Protein AF-A0A842YE22-F1 (afdb_monomer)

Structure (mmCIF, N/CA/C/O backbone):
data_AF-A0A842YE22-F1
#
_entry.id   AF-A0A842YE22-F1
#
loop_
_atom_site.group_PDB
_atom_site.id
_atom_site.type_symbol
_atom_site.label_atom_id
_atom_site.label_alt_id
_atom_site.label_comp_id
_atom_site.label_asym_id
_atom_site.label_entity_id
_atom_site.label_seq_id
_atom_site.pdbx_PDB_ins_code
_atom_site.Cartn_x
_atom_site.Cartn_y
_atom_site.Cartn_z
_atom_site.occupancy
_atom_site.B_iso_or_equiv
_atom_site.auth_seq_id
_atom_site.auth_comp_id
_atom_site.auth_asym_id
_atom_site.auth_atom_id
_atom_site.pdbx_PDB_model_num
ATOM 1 N N . VAL A 1 1 ? 16.972 1.671 14.779 1.00 76.50 1 VAL A N 1
ATOM 2 C CA . VAL A 1 1 ? 16.060 1.323 13.672 1.00 76.50 1 VAL A CA 1
ATOM 3 C C . VAL A 1 1 ? 15.764 -0.156 13.773 1.00 76.50 1 VAL A C 1
ATOM 5 O O . VAL A 1 1 ? 16.716 -0.931 13.837 1.00 76.50 1 VAL A O 1
ATOM 8 N N . LEU A 1 2 ? 14.490 -0.522 13.894 1.00 88.50 2 LEU A N 1
ATOM 9 C CA . LEU A 1 2 ? 14.071 -1.916 14.018 1.00 88.50 2 LEU A CA 1
ATOM 10 C C . LEU A 1 2 ? 13.710 -2.514 12.643 1.00 88.50 2 LEU A C 1
ATOM 12 O O . LEU A 1 2 ? 13.357 -1.779 11.723 1.00 88.50 2 LEU A O 1
ATOM 16 N N . PRO A 1 3 ? 13.796 -3.848 12.505 1.00 88.19 3 PRO A N 1
ATOM 17 C CA . PRO A 1 3 ? 13.295 -4.621 11.368 1.00 88.19 3 PRO A CA 1
ATOM 18 C C . PRO A 1 3 ? 11.907 -4.260 10.826 1.00 88.19 3 PRO A C 1
ATOM 20 O O . PRO A 1 3 ? 11.711 -4.110 9.620 1.00 88.19 3 PRO A O 1
ATOM 23 N N . PHE A 1 4 ? 10.950 -4.166 11.743 1.00 91.50 4 PHE A N 1
ATOM 24 C CA . PHE A 1 4 ? 9.530 -4.001 11.494 1.00 91.50 4 PHE A CA 1
ATOM 25 C C . PHE A 1 4 ? 9.063 -2.934 12.468 1.00 91.50 4 PHE A C 1
ATOM 27 O O . PHE A 1 4 ? 9.210 -3.096 13.682 1.00 91.50 4 PHE A O 1
ATOM 34 N N . GLU A 1 5 ? 8.570 -1.824 11.940 1.00 94.50 5 GLU A N 1
ATOM 35 C CA . GLU A 1 5 ? 8.176 -0.668 12.738 1.00 94.50 5 GLU A CA 1
ATOM 36 C C . GLU A 1 5 ? 6.697 -0.375 12.494 1.00 94.50 5 GLU A C 1
ATOM 38 O O . GLU A 1 5 ? 6.226 -0.422 11.358 1.00 94.50 5 GLU A O 1
ATOM 43 N N . LEU A 1 6 ? 5.968 -0.103 13.577 1.00 95.56 6 LEU A N 1
ATOM 44 C CA . LEU A 1 6 ? 4.587 0.360 13.532 1.00 95.56 6 LEU A CA 1
ATOM 45 C C . LEU A 1 6 ? 4.562 1.845 13.879 1.00 95.56 6 LEU A C 1
ATOM 47 O O . LEU A 1 6 ? 5.131 2.257 14.891 1.00 95.56 6 LEU A O 1
ATOM 51 N N . TYR A 1 7 ? 3.879 2.630 13.058 1.00 96.62 7 TYR A N 1
ATOM 52 C CA . TYR A 1 7 ? 3.641 4.050 13.290 1.00 96.62 7 TYR A CA 1
ATOM 53 C C . TYR A 1 7 ? 2.144 4.308 13.367 1.00 96.62 7 TYR A C 1
ATOM 55 O O . TYR A 1 7 ? 1.381 3.770 12.569 1.00 96.62 7 TYR A O 1
ATOM 63 N N . SER A 1 8 ? 1.720 5.152 14.301 1.00 96.50 8 SER A N 1
ATOM 64 C CA . SER A 1 8 ? 0.330 5.582 14.429 1.00 96.50 8 SER A CA 1
ATOM 65 C C . SER A 1 8 ? 0.165 7.015 13.943 1.00 96.50 8 SER A C 1
ATOM 67 O O . SER A 1 8 ? 0.904 7.910 14.355 1.00 96.50 8 SER A O 1
ATOM 69 N N . TYR A 1 9 ? -0.853 7.245 13.124 1.00 95.56 9 TYR A N 1
ATOM 70 C CA . TYR A 1 9 ? -1.327 8.570 12.755 1.00 95.56 9 TYR A CA 1
ATOM 71 C C . TYR A 1 9 ? -2.743 8.760 13.298 1.00 95.56 9 TYR A C 1
ATOM 73 O O . TYR A 1 9 ? -3.748 8.453 12.655 1.00 95.56 9 TYR A O 1
ATOM 81 N N . GLU A 1 10 ? -2.803 9.254 14.533 1.00 94.75 10 GLU A N 1
ATOM 82 C CA . GLU A 1 10 ? -4.041 9.418 15.299 1.00 94.75 10 GLU A CA 1
ATOM 83 C C . GLU A 1 10 ? -5.104 10.304 14.626 1.00 94.75 10 GLU A C 1
ATOM 85 O O . GLU A 1 10 ? -6.273 9.913 14.674 1.00 94.75 10 GLU A O 1
ATOM 90 N N . PRO A 1 11 ? -4.772 11.431 13.950 1.00 94.12 11 PRO A N 1
ATOM 91 C CA . PRO A 1 11 ? -5.781 12.313 13.352 1.00 94.12 11 PRO A CA 1
ATOM 92 C C . PRO A 1 11 ? -6.733 11.620 12.370 1.00 94.12 11 PRO A C 1
ATOM 94 O O . PRO A 1 11 ? -7.893 12.014 12.264 1.00 94.12 11 PRO A O 1
ATOM 97 N N . LYS A 1 12 ? -6.260 10.579 11.674 1.00 93.81 12 LYS A N 1
ATOM 98 C CA . LYS A 1 12 ? -7.061 9.755 10.752 1.00 93.81 12 LYS A CA 1
ATOM 99 C C . LYS A 1 12 ? -7.224 8.308 11.228 1.00 93.81 12 LYS A C 1
ATOM 101 O O . LYS A 1 12 ? -7.748 7.492 10.483 1.00 93.81 12 LYS A O 1
ATOM 106 N N . LYS A 1 13 ? -6.791 7.988 12.456 1.00 95.94 13 LYS A N 1
ATOM 107 C CA . LYS A 1 13 ? -6.809 6.633 13.041 1.00 95.94 13 LYS A CA 1
ATOM 108 C C . LYS A 1 13 ? -6.131 5.577 12.156 1.00 95.94 13 LYS A C 1
ATOM 110 O O . LYS A 1 13 ? -6.605 4.452 12.045 1.00 95.94 13 LYS A O 1
ATOM 115 N N . MET A 1 14 ? -5.010 5.944 11.542 1.00 97.19 14 MET A N 1
ATOM 116 C CA . MET A 1 14 ? -4.249 5.056 10.663 1.00 97.19 14 MET A CA 1
ATOM 117 C C . MET A 1 14 ? -3.064 4.439 11.398 1.00 97.19 14 MET A C 1
ATOM 119 O O . MET A 1 14 ? -2.427 5.093 12.228 1.00 97.19 14 MET A O 1
ATOM 123 N N . ILE A 1 15 ? -2.740 3.193 11.060 1.00 97.81 15 ILE A N 1
ATOM 124 C CA . ILE A 1 15 ? -1.516 2.527 11.504 1.00 97.81 15 ILE A CA 1
ATOM 125 C C . ILE A 1 15 ? -0.734 2.080 10.273 1.00 97.81 15 ILE A C 1
ATOM 127 O O . ILE A 1 15 ? -1.286 1.470 9.363 1.00 97.81 15 ILE A O 1
ATOM 131 N N . PHE A 1 16 ? 0.560 2.381 10.262 1.00 96.50 16 PHE A N 1
ATOM 132 C CA . PHE A 1 16 ? 1.480 2.027 9.193 1.00 96.50 16 PHE A CA 1
ATOM 133 C C . PHE A 1 16 ? 2.444 0.962 9.688 1.00 96.50 16 PHE A C 1
ATOM 135 O O . PHE A 1 16 ? 3.163 1.183 10.663 1.00 96.50 16 PHE A O 1
ATOM 142 N N . LEU A 1 17 ? 2.490 -0.166 8.987 1.00 96.00 17 LEU A N 1
ATOM 143 C CA . LEU A 1 17 ? 3.547 -1.155 9.138 1.00 96.00 17 LEU A CA 1
ATOM 144 C C . LEU A 1 17 ? 4.630 -0.880 8.097 1.00 96.00 17 LEU A C 1
ATOM 146 O O . LEU A 1 17 ? 4.372 -0.935 6.897 1.00 96.00 17 LEU A O 1
ATOM 150 N N . VAL A 1 18 ? 5.850 -0.627 8.561 1.00 94.50 18 VAL A N 1
ATOM 151 C CA . VAL A 1 18 ? 7.019 -0.390 7.712 1.00 94.50 18 VAL A CA 1
ATOM 152 C C . VAL A 1 18 ? 8.000 -1.553 7.887 1.00 94.50 18 VAL A C 1
ATOM 154 O O . VAL A 1 18 ? 8.819 -1.542 8.814 1.00 94.50 18 VAL A O 1
ATOM 157 N N . PRO A 1 19 ? 7.927 -2.588 7.030 1.00 90.94 19 PRO A N 1
ATOM 158 C CA . PRO A 1 19 ? 8.925 -3.645 7.004 1.00 90.94 19 PRO A CA 1
ATOM 159 C C . PRO A 1 19 ? 10.177 -3.154 6.265 1.00 90.94 19 PRO A C 1
ATOM 161 O O . PRO A 1 19 ? 10.125 -2.836 5.079 1.00 90.94 19 PRO A O 1
ATOM 164 N N . ARG A 1 20 ? 11.330 -3.108 6.943 1.00 88.81 20 ARG A N 1
ATOM 165 C CA . ARG A 1 20 ? 12.613 -2.715 6.316 1.00 88.81 20 ARG A CA 1
ATOM 166 C C . ARG A 1 20 ? 13.303 -3.854 5.580 1.00 88.81 20 ARG A C 1
ATOM 168 O O . ARG A 1 20 ? 14.220 -3.621 4.798 1.00 88.81 20 ARG A O 1
ATOM 175 N N . PHE A 1 21 ? 12.866 -5.079 5.831 1.00 86.12 21 PHE A N 1
ATOM 176 C CA . PHE A 1 21 ? 13.244 -6.256 5.071 1.00 86.12 21 PHE A CA 1
ATOM 177 C C . PHE A 1 21 ? 12.065 -7.212 4.977 1.00 86.12 21 PHE A C 1
ATOM 179 O O . PHE A 1 21 ? 11.149 -7.190 5.799 1.00 86.12 21 PHE A O 1
ATOM 186 N N . GLN A 1 22 ? 12.105 -8.080 3.974 1.00 84.69 22 GLN A N 1
ATOM 187 C CA . GLN A 1 22 ? 11.154 -9.175 3.879 1.00 84.69 22 GLN A CA 1
ATOM 188 C C . GLN A 1 22 ? 11.502 -10.235 4.930 1.00 84.69 22 GLN A C 1
ATOM 190 O O . GLN A 1 22 ? 12.669 -10.637 4.997 1.00 84.69 22 GLN A O 1
ATOM 195 N N . PRO A 1 23 ? 10.533 -10.710 5.735 1.00 87.00 23 PRO A N 1
ATOM 196 C CA . PRO A 1 23 ? 10.768 -11.833 6.630 1.00 87.00 23 PRO A CA 1
ATOM 197 C C . PRO A 1 23 ? 11.361 -13.017 5.860 1.00 87.00 23 PRO A C 1
ATOM 199 O O . PRO A 1 23 ? 11.002 -13.263 4.702 1.00 87.00 23 PRO A O 1
ATOM 202 N N . HIS A 1 24 ? 12.266 -13.752 6.508 1.00 89.56 24 HIS A N 1
ATOM 203 C CA . HIS A 1 24 ? 12.815 -14.983 5.945 1.00 89.56 24 HIS A CA 1
ATOM 204 C C . HIS A 1 24 ? 11.675 -15.950 5.597 1.00 89.56 24 HIS A C 1
ATOM 206 O O . HIS A 1 24 ? 10.692 -16.010 6.332 1.00 89.56 24 HIS A O 1
ATOM 212 N N . GLN A 1 25 ? 11.794 -16.718 4.508 1.00 88.69 25 GLN A N 1
ATOM 213 C CA . GLN A 1 25 ? 10.692 -17.550 3.993 1.00 88.69 25 GLN A CA 1
ATOM 214 C C . GLN A 1 25 ? 10.088 -18.492 5.048 1.00 88.69 25 GLN A C 1
ATOM 216 O O . GLN A 1 25 ? 8.876 -18.671 5.069 1.00 88.69 25 GLN A O 1
ATOM 221 N N . SER A 1 26 ? 10.906 -19.032 5.960 1.00 92.44 26 SER A N 1
ATOM 222 C CA . SER A 1 26 ? 10.432 -19.879 7.069 1.00 92.44 26 SER A CA 1
ATOM 223 C C . SER A 1 26 ? 9.509 -19.156 8.055 1.00 92.44 26 SER A C 1
ATOM 225 O O . SER A 1 26 ? 8.647 -19.786 8.654 1.00 92.44 26 SER A O 1
ATOM 227 N N . GLU A 1 27 ? 9.675 -17.842 8.206 1.00 91.62 27 GLU A N 1
ATOM 228 C CA . GLU A 1 27 ? 8.942 -17.004 9.160 1.00 91.62 27 GLU A CA 1
ATOM 229 C C . GLU A 1 27 ? 7.794 -16.232 8.501 1.00 91.62 27 GLU A C 1
ATOM 231 O O . GLU A 1 27 ? 6.970 -15.650 9.202 1.00 91.62 27 GLU A O 1
ATOM 236 N N . GLN A 1 28 ? 7.725 -16.196 7.164 1.00 92.19 28 GLN A N 1
ATOM 237 C CA . GLN A 1 28 ? 6.739 -15.388 6.437 1.00 92.19 28 GLN A CA 1
ATOM 238 C C . GLN A 1 28 ? 5.309 -15.737 6.834 1.00 92.19 28 GLN A C 1
ATOM 240 O O . GLN A 1 28 ? 4.522 -14.833 7.099 1.00 92.19 28 GLN A O 1
ATOM 245 N N . TRP A 1 29 ? 4.994 -17.031 6.925 1.00 93.31 29 TRP A N 1
ATOM 246 C CA . TRP A 1 29 ? 3.657 -17.466 7.315 1.00 93.31 29 TRP A CA 1
ATOM 247 C C . TRP A 1 29 ? 3.310 -17.036 8.741 1.00 93.31 29 TRP A C 1
ATOM 249 O O . TRP A 1 29 ? 2.282 -16.404 8.950 1.00 93.31 29 TRP A O 1
ATOM 259 N N . GLY A 1 30 ? 4.189 -17.305 9.714 1.00 95.00 30 GLY A N 1
ATOM 260 C CA . GLY A 1 30 ? 3.952 -16.924 11.110 1.00 95.00 30 GLY A CA 1
ATOM 261 C C . GLY A 1 30 ? 3.845 -15.409 11.304 1.00 95.00 30 GLY A C 1
ATOM 262 O O . GLY A 1 30 ? 3.032 -14.936 12.094 1.00 95.00 30 GLY A O 1
ATOM 263 N N . PHE A 1 31 ? 4.625 -14.633 10.547 1.00 94.25 31 PHE A N 1
ATOM 264 C CA . PHE A 1 31 ? 4.541 -13.176 10.547 1.00 94.25 31 PHE A CA 1
ATOM 265 C C . PHE A 1 31 ? 3.192 -12.680 10.005 1.00 94.25 31 PHE A C 1
ATOM 267 O O . PHE A 1 31 ? 2.543 -11.849 10.641 1.00 94.25 31 PHE A O 1
ATOM 274 N N . ILE A 1 32 ? 2.755 -13.212 8.861 1.00 96.06 32 ILE A N 1
ATOM 275 C CA . ILE A 1 32 ? 1.490 -12.843 8.213 1.00 96.06 32 ILE A CA 1
ATOM 276 C C . ILE A 1 32 ? 0.290 -13.260 9.064 1.00 96.06 32 ILE A C 1
ATOM 278 O O . ILE A 1 32 ? -0.565 -12.423 9.337 1.00 96.06 32 ILE A O 1
ATOM 282 N N . ASP A 1 33 ? 0.259 -14.503 9.548 1.00 97.25 33 ASP A N 1
ATOM 283 C CA . ASP A 1 33 ? -0.794 -15.012 10.435 1.00 97.25 33 ASP A CA 1
ATOM 284 C C . ASP A 1 33 ? -0.936 -14.136 11.686 1.00 97.25 33 ASP A C 1
ATOM 286 O O . ASP A 1 33 ? -2.048 -13.770 12.084 1.00 97.25 33 ASP A O 1
ATOM 290 N N . LYS A 1 34 ? 0.191 -13.721 12.282 1.00 97.00 34 LYS A N 1
ATOM 291 C CA . LYS A 1 34 ? 0.157 -12.873 13.473 1.00 97.00 34 LYS A CA 1
ATOM 292 C C . LYS A 1 34 ? -0.397 -11.480 13.182 1.00 97.00 34 LYS A C 1
ATOM 294 O O . LYS A 1 34 ? -1.170 -10.968 13.992 1.00 97.00 34 LYS A O 1
ATOM 299 N N . LEU A 1 35 ? -0.030 -10.880 12.050 1.00 97.06 35 LEU A N 1
ATOM 300 C CA . LEU A 1 35 ? -0.560 -9.582 11.630 1.00 97.06 35 LEU A CA 1
ATOM 301 C C . LEU A 1 35 ? -2.045 -9.662 11.268 1.00 97.06 35 LEU A C 1
ATOM 303 O O . LEU A 1 35 ? -2.818 -8.831 11.734 1.00 97.06 35 LEU A O 1
ATOM 307 N N . ALA A 1 36 ? -2.455 -10.672 10.501 1.00 98.12 36 ALA A N 1
ATOM 308 C CA . ALA A 1 36 ? -3.850 -10.884 10.125 1.00 98.12 36 ALA A CA 1
ATOM 309 C C . ALA A 1 36 ? -4.736 -11.142 11.353 1.00 98.12 36 ALA A C 1
ATOM 311 O O . ALA A 1 36 ? -5.834 -10.598 11.459 1.00 98.12 36 ALA A O 1
ATOM 312 N N . SER A 1 37 ? -4.236 -11.914 12.324 1.00 98.25 37 SER A N 1
ATOM 313 C CA . SER A 1 37 ? -4.911 -12.116 13.611 1.00 98.25 37 SER A CA 1
ATOM 314 C C . SER A 1 37 ? -5.049 -10.812 14.383 1.00 98.25 37 SER A C 1
ATOM 316 O O . SER A 1 37 ? -6.135 -10.498 14.853 1.00 98.25 37 SER A O 1
ATOM 318 N N . TRP A 1 38 ? -3.982 -10.016 14.463 1.00 98.19 38 TRP A N 1
ATOM 319 C CA . TRP A 1 38 ? -4.018 -8.729 15.151 1.00 98.19 38 TRP A CA 1
ATOM 320 C C . TRP A 1 38 ? -4.998 -7.739 14.498 1.00 98.19 38 TRP A C 1
ATOM 322 O O . TRP A 1 38 ? -5.737 -7.062 15.213 1.00 98.19 38 TRP A O 1
ATOM 332 N N . ILE A 1 39 ? -5.052 -7.698 13.163 1.00 98.19 39 ILE A N 1
ATOM 333 C CA . ILE A 1 39 ? -6.017 -6.904 12.384 1.00 98.19 39 ILE A CA 1
ATOM 334 C C . ILE A 1 39 ? -7.455 -7.305 12.739 1.00 98.19 39 ILE A C 1
ATOM 336 O O . ILE A 1 39 ? -8.260 -6.445 13.099 1.00 98.19 39 ILE A O 1
ATOM 340 N N . ALA A 1 40 ? -7.755 -8.607 12.718 1.00 97.38 40 ALA A N 1
ATOM 341 C CA . ALA A 1 40 ? -9.087 -9.120 13.029 1.00 97.38 40 ALA A CA 1
ATOM 342 C C . ALA A 1 40 ? -9.481 -8.887 14.502 1.00 97.38 40 ALA A C 1
ATOM 344 O O . ALA A 1 40 ? -10.583 -8.423 14.786 1.00 97.38 40 ALA A O 1
ATOM 345 N N . GLU A 1 41 ? -8.573 -9.154 15.447 1.00 98.06 41 GLU A N 1
ATOM 346 C CA . GLU A 1 41 ? -8.796 -8.972 16.892 1.00 98.06 41 GLU A CA 1
ATOM 347 C C . GLU A 1 41 ? -9.088 -7.513 17.266 1.00 98.06 41 GLU A C 1
ATOM 349 O O . GLU A 1 41 ? -9.855 -7.252 18.192 1.00 98.06 41 GLU A O 1
ATOM 354 N N . ASN A 1 42 ? -8.484 -6.561 16.550 1.00 97.19 42 ASN A N 1
ATOM 355 C CA . ASN A 1 42 ? -8.652 -5.128 16.801 1.00 97.19 42 ASN A CA 1
ATOM 356 C C . ASN A 1 42 ? -9.705 -4.476 15.895 1.00 97.19 42 ASN A C 1
ATOM 358 O O . ASN A 1 42 ? -9.877 -3.260 15.966 1.00 97.19 42 ASN A O 1
ATOM 362 N N . ALA A 1 43 ? -10.416 -5.267 15.083 1.00 96.06 43 ALA A N 1
ATOM 363 C CA . ALA A 1 43 ? -11.492 -4.814 14.204 1.00 96.06 43 ALA A CA 1
ATOM 364 C C . ALA A 1 43 ? -11.087 -3.618 13.324 1.00 96.06 43 ALA A C 1
ATOM 366 O O . ALA A 1 43 ? -11.787 -2.604 13.261 1.00 96.06 43 ALA A O 1
ATOM 367 N N . PHE A 1 44 ? -9.932 -3.731 12.665 1.00 97.75 44 PHE A N 1
ATOM 368 C CA . PHE A 1 44 ? -9.521 -2.753 11.664 1.00 97.75 44 PHE A CA 1
ATOM 369 C C . PHE A 1 44 ? -10.582 -2.656 10.570 1.00 97.75 44 PHE A C 1
ATOM 371 O O . PHE A 1 44 ? -11.033 -3.666 10.038 1.00 97.75 44 PHE A O 1
ATOM 378 N N . GLU A 1 45 ? -10.965 -1.426 10.233 1.00 97.25 45 GLU A N 1
ATOM 379 C CA . GLU A 1 45 ? -11.994 -1.184 9.225 1.00 97.25 45 GLU A CA 1
ATOM 380 C C . GLU A 1 45 ? -11.548 -1.655 7.835 1.00 97.25 45 GLU A C 1
ATOM 382 O O . GLU A 1 45 ? -12.362 -2.169 7.065 1.00 97.25 45 GLU A O 1
ATOM 387 N N . GLU A 1 46 ? -10.273 -1.452 7.506 1.00 97.50 46 GLU A N 1
ATOM 388 C CA . GLU A 1 46 ? -9.677 -1.970 6.288 1.00 97.50 46 GLU A CA 1
ATOM 389 C C . GLU A 1 46 ? -8.148 -2.011 6.327 1.00 97.50 46 GLU A C 1
ATOM 391 O O . GLU A 1 46 ? -7.508 -1.358 7.153 1.00 97.50 46 GLU A O 1
ATOM 396 N N . THR A 1 47 ? -7.556 -2.783 5.413 1.00 98.44 47 THR A N 1
ATOM 397 C CA . THR A 1 47 ? -6.102 -2.915 5.252 1.00 98.44 47 THR A CA 1
ATOM 398 C C . THR A 1 47 ? -5.670 -2.598 3.823 1.00 98.44 47 THR A C 1
ATOM 400 O O . THR A 1 47 ? -6.156 -3.193 2.864 1.00 98.44 4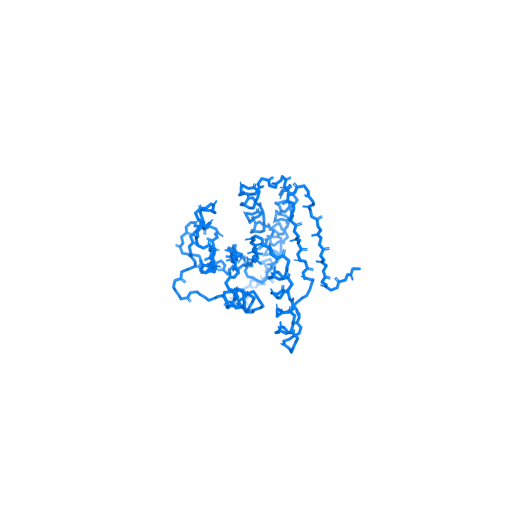7 THR A O 1
ATOM 403 N N . LEU A 1 48 ? -4.700 -1.697 3.676 1.00 98.25 48 LEU A N 1
ATOM 404 C CA . LEU A 1 48 ? -4.077 -1.390 2.391 1.00 98.25 48 LEU A CA 1
ATOM 405 C C . LEU A 1 48 ? -2.716 -2.070 2.317 1.00 98.25 48 LEU A C 1
ATOM 407 O O . LEU A 1 48 ? -1.854 -1.851 3.170 1.00 98.25 48 LEU A O 1
ATOM 411 N N . LEU A 1 49 ? -2.508 -2.861 1.272 1.00 97.62 49 LEU A N 1
ATOM 412 C CA . LEU A 1 49 ? -1.235 -3.499 0.981 1.00 97.62 49 LEU A CA 1
ATOM 413 C C . LEU A 1 49 ? -0.624 -2.852 -0.259 1.00 97.62 49 LEU A C 1
ATOM 415 O O . LEU A 1 49 ? -1.148 -2.955 -1.364 1.00 97.62 49 LEU A O 1
ATOM 419 N N . LEU A 1 50 ? 0.485 -2.149 -0.052 1.00 95.88 50 LEU A N 1
ATOM 420 C CA . LEU A 1 50 ? 1.129 -1.331 -1.073 1.00 95.88 50 LEU A CA 1
ATOM 421 C C . LEU A 1 50 ? 2.232 -2.136 -1.764 1.00 95.88 50 LEU A C 1
ATOM 423 O O . LEU A 1 50 ? 3.146 -2.640 -1.107 1.00 95.88 50 LEU A O 1
ATOM 427 N N . GLY A 1 51 ? 2.144 -2.269 -3.084 1.00 92.94 51 GLY A N 1
ATOM 428 C CA . GLY A 1 51 ? 3.098 -3.017 -3.896 1.00 92.94 51 GLY A CA 1
ATOM 429 C C . GLY A 1 51 ? 3.377 -2.348 -5.237 1.00 92.94 51 GLY A C 1
ATOM 430 O O . GLY A 1 51 ? 2.911 -1.247 -5.514 1.00 92.94 51 GLY A O 1
ATOM 431 N N . GLY A 1 52 ? 4.149 -3.030 -6.080 1.00 91.62 52 GLY A N 1
ATOM 432 C CA . GLY A 1 52 ? 4.466 -2.563 -7.425 1.00 91.62 52 GLY A CA 1
ATOM 433 C C . GLY A 1 52 ? 4.284 -3.657 -8.470 1.00 91.62 52 GLY A C 1
ATOM 434 O O . GLY A 1 52 ? 4.414 -4.845 -8.166 1.00 91.62 52 GLY A O 1
ATOM 435 N N . LEU A 1 53 ? 4.011 -3.237 -9.701 1.00 91.62 53 LEU A N 1
ATOM 436 C CA . LEU A 1 53 ? 4.025 -4.058 -10.908 1.00 91.62 53 LEU A CA 1
ATOM 437 C C . LEU A 1 53 ? 5.217 -3.673 -11.776 1.00 91.62 53 LEU A C 1
ATOM 439 O O . LEU A 1 53 ? 5.663 -2.528 -11.779 1.00 91.62 53 LEU A O 1
ATOM 443 N N . ASP A 1 54 ? 5.735 -4.632 -12.535 1.00 90.25 54 ASP A N 1
ATOM 444 C CA . ASP A 1 54 ? 6.754 -4.333 -13.536 1.00 90.25 54 ASP A CA 1
ATOM 445 C C . ASP A 1 54 ? 6.109 -3.519 -14.666 1.00 90.25 54 ASP A C 1
ATOM 447 O O . ASP A 1 54 ? 5.142 -3.964 -15.282 1.00 90.25 54 ASP A O 1
ATOM 451 N N . ALA A 1 55 ? 6.640 -2.323 -14.933 1.00 90.12 55 ALA A N 1
ATOM 452 C CA . ALA A 1 55 ? 6.133 -1.426 -15.971 1.00 90.12 55 ALA A CA 1
ATOM 453 C C . ALA A 1 55 ? 6.126 -2.046 -17.382 1.00 90.12 55 ALA A C 1
ATOM 455 O O . ALA A 1 55 ? 5.415 -1.552 -18.251 1.00 90.12 55 ALA A O 1
ATOM 456 N N . SER A 1 56 ? 6.879 -3.127 -17.623 1.00 89.50 56 SER A N 1
ATOM 457 C CA . SER A 1 56 ? 6.815 -3.875 -18.888 1.00 89.50 56 SER A CA 1
ATOM 458 C C . SER A 1 56 ? 5.483 -4.594 -19.126 1.00 89.50 56 SER A C 1
ATOM 460 O O . SER A 1 56 ? 5.205 -4.953 -20.266 1.00 89.50 56 SER A O 1
ATOM 462 N N . PHE A 1 57 ? 4.663 -4.775 -18.087 1.00 88.44 57 PHE A N 1
ATOM 463 C CA . PHE A 1 57 ? 3.314 -5.335 -18.192 1.00 88.44 57 PHE A CA 1
ATOM 464 C C . PHE A 1 57 ? 2.224 -4.273 -18.390 1.00 88.44 57 PHE A C 1
ATOM 466 O O . PHE A 1 57 ? 1.056 -4.627 -18.449 1.00 88.44 57 PHE A O 1
ATOM 473 N N . LYS A 1 58 ? 2.567 -2.980 -18.462 1.00 89.88 58 LYS A N 1
ATOM 474 C CA . LYS A 1 58 ? 1.574 -1.917 -18.658 1.00 89.88 58 LYS A CA 1
ATOM 475 C C . LYS A 1 58 ? 1.085 -1.918 -20.113 1.00 89.88 58 LYS A C 1
ATOM 477 O O . LYS A 1 58 ? 1.872 -1.644 -21.020 1.00 89.88 58 LYS A O 1
ATOM 482 N N . GLU A 1 59 ? -0.201 -2.203 -20.320 1.00 87.94 59 GLU A N 1
ATOM 483 C CA . GLU A 1 59 ? -0.833 -2.256 -21.652 1.00 87.94 59 GLU A CA 1
ATOM 484 C C . GLU A 1 59 ? -1.711 -1.034 -21.985 1.00 87.94 59 GLU A C 1
ATOM 486 O O . GLU A 1 59 ? -1.992 -0.782 -23.157 1.00 87.94 59 GLU A O 1
ATOM 491 N N . ASP A 1 60 ? -2.117 -0.255 -20.981 1.00 90.19 60 ASP A N 1
ATOM 492 C CA . ASP A 1 60 ? -2.973 0.929 -21.119 1.00 90.19 60 ASP A CA 1
ATOM 493 C C . ASP A 1 60 ? -2.343 2.177 -20.472 1.00 90.19 60 ASP A C 1
ATOM 495 O O . ASP A 1 60 ? -1.169 2.179 -20.105 1.00 90.19 60 ASP A O 1
ATOM 499 N N . ASP A 1 61 ? -3.107 3.266 -20.358 1.00 90.88 61 ASP A N 1
ATOM 500 C CA . ASP A 1 61 ? -2.631 4.522 -19.768 1.00 90.88 61 ASP A CA 1
ATOM 501 C C . ASP A 1 61 ? -2.698 4.539 -18.229 1.00 90.88 61 ASP A C 1
ATOM 503 O O . ASP A 1 61 ? -2.174 5.460 -17.600 1.00 90.88 61 ASP A O 1
ATOM 507 N N . GLU A 1 62 ? -3.249 3.505 -17.594 1.00 93.50 62 GLU A N 1
ATOM 508 C CA . GLU A 1 62 ? -3.499 3.464 -16.153 1.00 93.50 62 GLU A CA 1
ATOM 509 C C . GLU A 1 62 ? -2.213 3.178 -15.362 1.00 93.50 62 GLU A C 1
ATOM 511 O O . GLU A 1 62 ? -1.449 2.256 -15.653 1.00 93.50 62 GLU A O 1
ATOM 516 N N . ASP A 1 63 ? -1.952 3.966 -14.321 1.00 93.50 63 ASP A N 1
ATOM 517 C CA . ASP A 1 63 ? -0.698 3.887 -13.555 1.00 93.50 63 ASP A CA 1
ATOM 518 C C . ASP A 1 63 ? -0.719 2.848 -12.424 1.00 93.50 63 ASP A C 1
ATOM 520 O O . ASP A 1 63 ? 0.324 2.538 -11.836 1.00 93.50 63 ASP A O 1
ATOM 524 N N . MET A 1 64 ? -1.894 2.297 -12.115 1.00 95.31 64 MET A N 1
ATOM 525 C CA . MET A 1 64 ? -2.102 1.409 -10.977 1.00 95.31 64 MET A CA 1
ATOM 526 C C . MET A 1 64 ? -3.116 0.305 -11.289 1.00 95.31 64 MET A C 1
ATOM 528 O O . MET A 1 64 ? -4.008 0.457 -12.125 1.00 95.31 64 MET A O 1
ATOM 532 N N . ARG A 1 65 ? -2.988 -0.814 -10.579 1.00 96.50 65 ARG A N 1
ATOM 533 C CA . ARG A 1 65 ? -3.972 -1.896 -10.517 1.00 96.50 65 ARG A CA 1
ATOM 534 C C . ARG A 1 65 ? -4.340 -2.192 -9.070 1.00 96.50 65 ARG A C 1
ATOM 536 O O . ARG A 1 65 ? -3.553 -1.946 -8.153 1.00 96.50 65 ARG A O 1
ATOM 543 N N . SER A 1 66 ? -5.527 -2.750 -8.881 1.00 97.25 66 SER A N 1
ATOM 544 C CA . SER A 1 66 ? -6.046 -3.151 -7.580 1.00 97.25 66 SER A CA 1
ATOM 545 C C . SER A 1 66 ? -6.317 -4.652 -7.495 1.00 97.25 66 SER A C 1
ATOM 547 O O . SER A 1 66 ? -6.708 -5.294 -8.470 1.00 97.25 66 SER A O 1
ATOM 549 N N . VAL A 1 67 ? -6.112 -5.214 -6.305 1.00 97.50 67 VAL A N 1
ATOM 550 C CA . VAL A 1 67 ? -6.461 -6.598 -5.958 1.00 97.50 67 VAL A CA 1
ATOM 551 C C . VAL A 1 67 ? -7.230 -6.583 -4.637 1.00 97.50 67 VAL A C 1
ATOM 553 O O . VAL A 1 67 ? -6.612 -6.618 -3.570 1.00 97.50 67 VAL A O 1
ATOM 556 N N . PRO A 1 68 ? -8.563 -6.440 -4.677 1.00 97.88 68 PRO A N 1
ATOM 557 C CA . PRO A 1 68 ? -9.385 -6.427 -3.479 1.00 97.88 68 PRO A CA 1
ATOM 558 C C . PRO A 1 68 ? -9.658 -7.846 -2.973 1.00 97.88 68 PRO A C 1
ATOM 560 O O . PRO A 1 68 ? -9.775 -8.797 -3.742 1.00 97.88 68 PRO A O 1
ATOM 563 N N . THR A 1 69 ? -9.821 -7.949 -1.663 1.00 98.44 69 THR A N 1
ATOM 564 C CA . THR A 1 69 ? -10.563 -9.045 -1.026 1.00 98.44 69 THR A CA 1
ATOM 565 C C . THR A 1 69 ? -12.063 -8.892 -1.290 1.00 98.44 69 THR A C 1
ATOM 567 O O . THR A 1 69 ? -12.551 -7.784 -1.545 1.00 98.44 69 THR A O 1
ATOM 570 N N . SER A 1 70 ? -12.821 -9.980 -1.163 1.00 98.31 70 SER A N 1
ATOM 571 C CA . SER A 1 70 ? -14.279 -9.985 -1.317 1.00 98.31 70 SER A CA 1
ATOM 572 C C . SER A 1 70 ? -14.954 -8.978 -0.378 1.00 98.31 70 SER A C 1
ATOM 574 O O . SER A 1 70 ? -15.823 -8.216 -0.805 1.00 98.31 70 SER A O 1
ATOM 576 N N . ALA A 1 71 ? -14.495 -8.900 0.876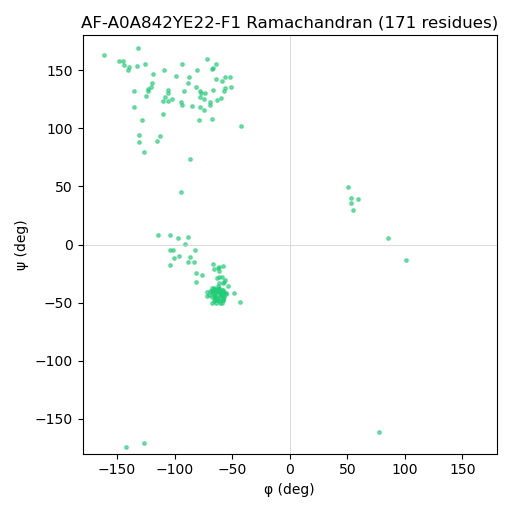 1.00 98.19 71 ALA A N 1
ATOM 577 C CA . ALA A 1 71 ? -15.011 -7.972 1.885 1.00 98.19 71 ALA A CA 1
ATOM 578 C C . ALA A 1 71 ? -14.748 -6.489 1.550 1.00 98.19 71 ALA A C 1
ATOM 580 O O . ALA A 1 71 ? -15.453 -5.607 2.042 1.00 98.19 71 ALA A O 1
ATOM 581 N N . TYR A 1 72 ? -13.764 -6.191 0.696 1.00 98.44 72 TYR A N 1
ATOM 582 C CA . TYR A 1 72 ? -13.430 -4.821 0.294 1.00 98.44 72 TYR A CA 1
ATOM 583 C C . TYR A 1 72 ? -14.224 -4.326 -0.924 1.00 98.44 72 TYR A C 1
ATOM 585 O O . TYR A 1 72 ? -14.278 -3.122 -1.172 1.00 98.44 72 TYR A O 1
ATOM 593 N N . MET A 1 73 ? -14.882 -5.217 -1.677 1.00 97.19 73 MET A N 1
ATOM 594 C CA . MET A 1 73 ? -15.617 -4.870 -2.906 1.00 97.19 73 MET A CA 1
ATOM 595 C C . MET A 1 73 ? -16.576 -3.670 -2.772 1.00 97.19 73 MET A C 1
ATOM 597 O O . MET A 1 73 ? -16.557 -2.821 -3.664 1.00 97.19 73 MET A O 1
ATOM 601 N N . PRO A 1 74 ? -17.355 -3.507 -1.679 1.00 97.38 74 PRO A N 1
ATOM 602 C CA . PRO A 1 74 ? -18.248 -2.352 -1.519 1.00 97.38 74 PRO A CA 1
ATOM 603 C C . PRO A 1 74 ? -17.532 -0.996 -1.472 1.00 97.38 74 PRO A C 1
ATOM 605 O O . PRO A 1 74 ? -18.159 0.037 -1.684 1.00 97.38 74 PRO A O 1
ATOM 608 N N . LYS A 1 75 ? -16.230 -0.994 -1.168 1.00 96.56 75 LYS A N 1
ATOM 609 C CA . LYS A 1 75 ? -15.391 0.201 -1.054 1.00 96.56 75 LYS A CA 1
ATOM 610 C C . LYS A 1 75 ? -14.510 0.432 -2.278 1.00 96.56 75 LYS A C 1
ATOM 612 O O . LYS A 1 75 ? -13.803 1.432 -2.324 1.00 96.56 75 LYS A O 1
ATOM 617 N N . LEU A 1 76 ? -14.498 -0.479 -3.252 1.00 96.81 76 LEU A N 1
ATOM 618 C CA . LEU A 1 76 ? -13.534 -0.450 -4.354 1.00 96.81 76 LEU A CA 1
ATOM 619 C C . LEU A 1 76 ? -13.666 0.811 -5.220 1.00 96.81 76 LEU A C 1
ATOM 621 O O . LEU A 1 76 ? -12.656 1.397 -5.606 1.00 96.81 76 LEU A O 1
ATOM 625 N N . GLU A 1 77 ? -14.898 1.257 -5.475 1.00 96.12 77 GLU A N 1
ATOM 626 C CA . GLU A 1 77 ? -15.183 2.393 -6.362 1.00 96.12 77 GLU A CA 1
ATOM 627 C C . GLU A 1 77 ? -14.508 3.696 -5.915 1.00 96.12 77 GLU A C 1
ATOM 629 O O . GLU A 1 77 ? -14.148 4.507 -6.766 1.00 96.12 77 GLU A O 1
ATOM 634 N N . GLN A 1 78 ? -14.258 3.878 -4.609 1.00 96.38 78 GLN A N 1
ATOM 635 C CA . GLN A 1 78 ? -13.621 5.093 -4.083 1.00 96.38 78 GLN A CA 1
ATOM 636 C C . GLN A 1 78 ? -12.208 5.319 -4.644 1.00 96.38 78 GLN A C 1
ATOM 638 O O . GLN A 1 78 ? -11.719 6.443 -4.644 1.00 96.38 78 GLN A O 1
ATOM 643 N N . TRP A 1 79 ? -11.546 4.258 -5.115 1.00 97.06 79 TRP A N 1
ATOM 644 C CA . TRP A 1 79 ? -10.190 4.337 -5.647 1.00 97.06 79 TRP A CA 1
ATOM 645 C C . TRP A 1 79 ? -10.158 4.829 -7.092 1.00 97.06 79 TRP A C 1
ATOM 647 O O . TRP A 1 79 ? -9.188 5.471 -7.498 1.00 97.06 79 TRP A O 1
ATOM 657 N N . GLY A 1 80 ? -11.186 4.507 -7.885 1.00 95.94 80 GLY A N 1
ATOM 658 C CA . GLY A 1 80 ? -11.136 4.688 -9.337 1.00 95.94 80 GLY A CA 1
ATOM 659 C C . GLY A 1 80 ? -9.932 3.986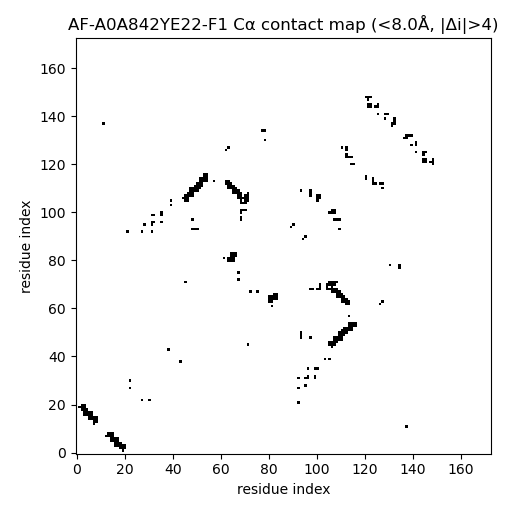 -9.982 1.00 95.94 80 GLY A C 1
ATOM 660 O O . GLY A 1 80 ? -9.405 4.481 -10.968 1.00 95.94 80 GLY A O 1
ATOM 661 N N . VAL A 1 81 ? -9.456 2.883 -9.389 1.00 96.56 81 VAL A N 1
ATOM 662 C CA . VAL A 1 81 ? -8.302 2.105 -9.865 1.00 96.56 81 VAL A CA 1
ATOM 663 C C . VAL A 1 81 ? -8.812 0.785 -10.449 1.00 96.56 81 VAL A C 1
ATOM 665 O O . VAL A 1 81 ? -9.530 0.066 -9.748 1.00 96.56 81 VAL A O 1
ATOM 668 N N . PRO A 1 82 ? -8.448 0.425 -11.692 1.00 95.88 82 PRO A N 1
ATOM 669 C CA . PRO A 1 82 ? -8.899 -0.818 -12.313 1.00 95.88 82 PRO A CA 1
ATOM 670 C C . PRO A 1 82 ? -8.378 -2.059 -11.579 1.00 95.88 82 PRO A C 1
ATOM 672 O O . PRO A 1 82 ? -7.347 -2.027 -10.900 1.00 95.88 82 PRO A O 1
ATOM 675 N N . LEU A 1 83 ? -9.096 -3.174 -11.716 1.00 96.25 83 LEU A N 1
ATOM 676 C CA . LEU A 1 83 ? -8.654 -4.475 -11.213 1.00 96.25 83 LEU A CA 1
ATOM 677 C C . LEU A 1 83 ? -7.422 -4.964 -11.978 1.00 96.25 83 LEU A C 1
ATOM 679 O O . LE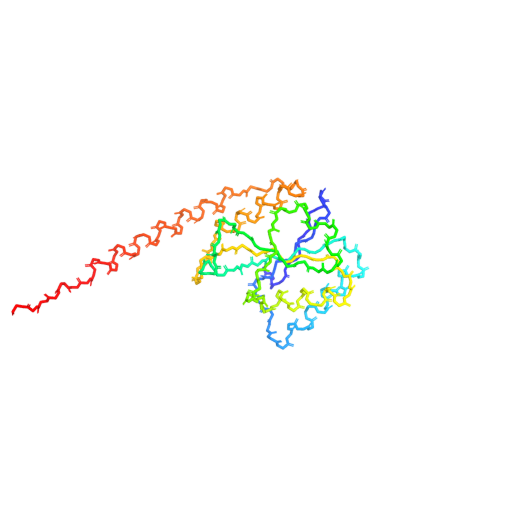U A 1 83 ? -7.244 -4.636 -13.149 1.00 96.25 83 LEU A O 1
ATOM 683 N N . LEU A 1 84 ? -6.589 -5.768 -11.317 1.00 94.62 84 LEU A N 1
ATOM 684 C CA . LEU A 1 84 ? -5.481 -6.471 -11.959 1.00 94.62 84 LEU A CA 1
ATOM 685 C C . LEU A 1 84 ? -5.982 -7.343 -13.123 1.00 94.62 84 LEU A C 1
ATOM 687 O O . LEU A 1 84 ? -6.972 -8.060 -12.991 1.00 94.62 84 LEU A O 1
ATOM 691 N N . GLU A 1 85 ? -5.280 -7.272 -14.252 1.00 84.62 85 GLU A N 1
ATOM 692 C CA . GLU A 1 85 ? -5.621 -7.988 -15.482 1.00 84.62 85 GLU A CA 1
ATOM 693 C C . GLU A 1 85 ? -5.473 -9.506 -15.346 1.00 84.62 85 GLU A C 1
ATOM 695 O O . GLU A 1 85 ? -4.611 -10.017 -14.622 1.00 84.62 85 GLU A O 1
ATOM 700 N N . GLU A 1 86 ? -6.283 -10.241 -16.111 1.00 78.06 86 GLU A N 1
ATOM 701 C CA . GLU A 1 86 ? -6.140 -11.689 -16.231 1.00 78.06 86 GLU A CA 1
ATOM 702 C C . GLU A 1 86 ? -4.755 -12.049 -16.793 1.00 78.06 86 GLU A C 1
ATOM 704 O O . GLU A 1 86 ? -4.351 -11.587 -17.855 1.00 78.06 86 GLU A O 1
ATOM 709 N N . GLY A 1 87 ? -4.025 -12.911 -16.080 1.00 76.94 87 GLY A N 1
ATOM 710 C CA . GLY A 1 87 ? -2.685 -13.365 -16.470 1.00 76.94 87 GLY A CA 1
ATOM 711 C C . GLY A 1 87 ? -1.537 -12.669 -15.735 1.00 76.94 87 GLY A C 1
ATOM 712 O O . GLY A 1 87 ? -0.421 -13.197 -15.738 1.00 76.94 87 GLY A O 1
ATOM 713 N N . LEU A 1 88 ? -1.800 -11.560 -15.038 1.00 81.88 88 LEU A N 1
ATOM 714 C CA . LEU A 1 88 ? -0.864 -10.989 -14.073 1.00 81.88 88 LEU A CA 1
ATOM 715 C C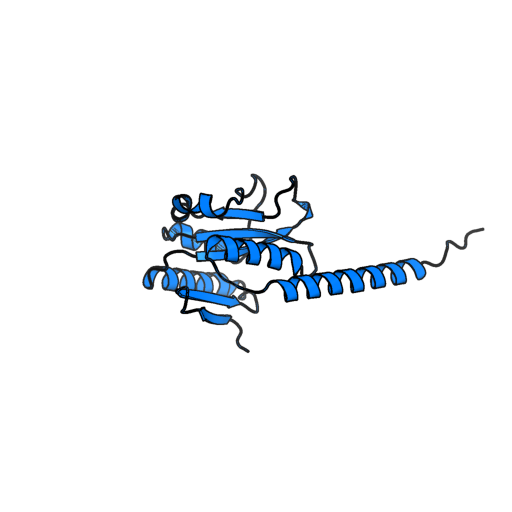 . LEU A 1 88 ? -1.089 -11.604 -12.690 1.00 81.88 88 LEU A C 1
ATOM 717 O O . LEU A 1 88 ? -2.216 -11.810 -12.245 1.00 81.88 88 LEU A O 1
ATOM 721 N N . PHE A 1 89 ? 0.007 -11.896 -11.991 1.00 81.56 89 PHE A N 1
ATOM 722 C CA . PHE A 1 89 ? -0.036 -12.513 -10.669 1.00 81.56 89 PHE A CA 1
ATOM 723 C C . PHE A 1 89 ? 0.700 -11.656 -9.649 1.00 81.56 89 PHE A C 1
ATOM 725 O O . PHE A 1 89 ? 1.838 -11.233 -9.865 1.00 81.56 89 PHE A O 1
ATOM 732 N N . VAL A 1 90 ? 0.067 -11.465 -8.495 1.00 86.31 90 VAL A N 1
ATOM 733 C CA . VAL A 1 90 ? 0.733 -10.943 -7.303 1.00 86.31 90 VAL A CA 1
ATOM 734 C C . VAL A 1 90 ? 1.464 -12.093 -6.623 1.00 86.31 90 VAL A C 1
ATOM 736 O O . VAL A 1 90 ? 0.914 -13.181 -6.465 1.00 86.31 90 VAL A O 1
ATOM 739 N N . ALA A 1 91 ? 2.701 -11.860 -6.193 1.00 88.06 91 ALA A N 1
ATOM 740 C CA . ALA A 1 91 ? 3.518 -12.868 -5.528 1.00 88.06 91 ALA A CA 1
ATOM 741 C C . ALA A 1 91 ? 4.167 -12.333 -4.244 1.00 88.06 91 ALA A C 1
ATOM 743 O O . ALA A 1 91 ? 4.181 -11.133 -3.966 1.00 88.06 91 ALA A O 1
ATOM 744 N N . GLY A 1 92 ? 4.745 -13.252 -3.470 1.00 89.12 92 GLY A N 1
ATOM 745 C CA . GLY A 1 92 ? 5.494 -12.936 -2.258 1.00 89.12 92 GLY A CA 1
ATOM 746 C C . GLY A 1 92 ? 4.607 -12.607 -1.050 1.00 89.12 92 GLY A C 1
ATOM 747 O O . GLY A 1 92 ? 3.425 -12.955 -1.034 1.00 89.12 92 GLY A O 1
ATOM 748 N N . PRO A 1 93 ? 5.171 -11.941 -0.025 1.00 92.06 93 PRO A N 1
ATOM 749 C CA . PRO A 1 93 ? 4.470 -11.675 1.231 1.00 92.06 93 PRO A CA 1
ATOM 750 C C . PRO A 1 93 ? 3.156 -10.906 1.066 1.00 92.06 93 PRO A C 1
ATOM 752 O O . PRO A 1 93 ? 2.222 -11.154 1.817 1.00 92.06 93 PRO A O 1
ATOM 755 N N . LEU A 1 94 ? 3.059 -10.013 0.074 1.00 93.81 94 LEU A N 1
ATOM 756 C CA . LEU A 1 94 ? 1.837 -9.249 -0.190 1.00 93.81 94 LEU A CA 1
ATOM 757 C C . LEU A 1 94 ? 0.684 -10.164 -0.622 1.00 93.81 94 LEU A C 1
ATOM 759 O O . LEU A 1 94 ? -0.413 -10.053 -0.086 1.00 93.81 94 LEU A O 1
ATOM 763 N N . ALA A 1 95 ? 0.945 -11.097 -1.544 1.00 94.31 95 ALA A N 1
ATOM 764 C CA . ALA A 1 95 ? -0.056 -12.055 -2.011 1.00 94.31 95 ALA A CA 1
ATOM 765 C C . ALA A 1 95 ? -0.503 -13.004 -0.895 1.00 94.31 95 ALA A C 1
ATOM 767 O O . ALA A 1 95 ? -1.694 -13.248 -0.729 1.00 94.31 95 ALA A O 1
ATOM 768 N N . LEU A 1 96 ? 0.454 -13.502 -0.104 1.00 95.19 96 LEU A N 1
ATOM 769 C CA . LEU A 1 96 ? 0.161 -14.346 1.055 1.00 95.19 96 LEU A CA 1
ATOM 770 C C . LEU A 1 96 ? -0.695 -13.602 2.086 1.00 95.19 96 LEU A C 1
ATOM 772 O O . LEU A 1 96 ? -1.621 -14.182 2.642 1.00 95.19 96 LEU A O 1
ATOM 776 N N . PHE A 1 97 ? -0.418 -12.318 2.316 1.00 97.06 97 PHE A N 1
ATOM 777 C CA . PHE A 1 97 ? -1.173 -11.523 3.275 1.00 97.06 97 PHE A CA 1
ATOM 778 C C . PHE A 1 97 ? -2.582 -11.188 2.769 1.00 97.06 97 PHE A C 1
ATOM 780 O O . PHE A 1 97 ? -3.535 -11.318 3.529 1.00 97.06 97 PHE A O 1
ATOM 787 N N . LEU A 1 98 ? -2.742 -10.854 1.483 1.00 97.56 98 LEU A N 1
ATOM 788 C CA . LEU A 1 98 ? -4.069 -10.713 0.870 1.00 97.56 98 LEU A CA 1
ATOM 789 C C . LEU A 1 98 ? -4.891 -11.999 0.994 1.00 97.56 98 LEU A C 1
ATOM 791 O O . LEU A 1 98 ? -6.049 -11.935 1.393 1.00 97.56 98 LEU A O 1
ATOM 795 N N . ALA A 1 99 ? -4.293 -13.156 0.696 1.00 96.94 99 ALA A N 1
ATOM 796 C CA . ALA A 1 99 ? -4.974 -14.444 0.800 1.00 96.94 99 ALA A CA 1
ATOM 797 C C . ALA A 1 99 ? -5.403 -14.756 2.243 1.00 96.94 99 ALA A C 1
ATOM 799 O O . ALA A 1 99 ? -6.518 -15.218 2.468 1.00 96.94 99 ALA A O 1
ATOM 800 N N . GLU A 1 100 ? -4.550 -14.462 3.225 1.00 98.00 100 GLU A N 1
ATOM 801 C CA . GLU A 1 100 ? -4.877 -14.678 4.635 1.00 98.00 100 GLU A CA 1
ATOM 802 C C . GLU A 1 100 ? -6.000 -13.747 5.125 1.00 98.00 100 GLU A C 1
ATOM 804 O O . GLU A 1 100 ? -6.858 -14.163 5.902 1.00 98.00 100 GLU A O 1
ATOM 809 N N . LEU A 1 101 ? -6.030 -12.496 4.655 1.00 98.44 101 LEU A N 1
ATOM 810 C CA . LEU A 1 101 ? -7.105 -11.549 4.964 1.00 98.44 101 LEU A CA 1
ATOM 811 C C . LEU A 1 101 ? -8.426 -11.949 4.289 1.00 98.44 101 LEU A C 1
ATOM 813 O O . LEU A 1 101 ? -9.467 -11.901 4.943 1.00 98.44 101 LEU A O 1
ATOM 817 N N . GLU A 1 102 ? -8.377 -12.432 3.043 1.00 98.19 102 GLU A N 1
ATOM 818 C CA . GLU A 1 102 ? -9.532 -13.007 2.335 1.00 98.19 102 GLU A CA 1
ATOM 819 C C . GLU A 1 102 ? -10.130 -14.186 3.114 1.00 98.19 102 GLU A C 1
ATOM 821 O O . GLU A 1 102 ? -11.330 -14.225 3.372 1.00 98.19 102 GLU A O 1
ATOM 826 N N . MET A 1 103 ? -9.288 -15.122 3.568 1.00 97.94 103 MET A N 1
ATOM 827 C CA . MET A 1 103 ? -9.725 -16.286 4.351 1.00 97.94 103 MET A CA 1
ATOM 828 C C . MET A 1 103 ? -10.384 -15.912 5.688 1.00 97.94 103 MET A C 1
ATOM 830 O O . MET A 1 103 ? -11.105 -16.728 6.266 1.00 97.94 103 MET A O 1
ATOM 834 N N . ARG A 1 104 ? -10.142 -14.694 6.183 1.00 97.88 104 ARG A N 1
ATOM 835 C CA . ARG A 1 104 ? -10.683 -14.153 7.439 1.00 97.88 104 ARG A CA 1
ATOM 836 C C . ARG A 1 104 ? -11.818 -13.151 7.231 1.00 97.88 104 ARG A C 1
ATOM 838 O O . ARG A 1 104 ? -12.212 -12.501 8.202 1.00 97.88 104 ARG A O 1
ATOM 845 N N . ASP A 1 105 ? -12.309 -13.005 5.999 1.00 97.88 105 ASP A N 1
ATOM 846 C CA . ASP A 1 105 ? -13.350 -12.037 5.629 1.00 97.88 105 ASP A CA 1
ATOM 847 C C . ASP A 1 105 ? -12.989 -10.598 6.061 1.00 97.88 105 ASP A C 1
ATOM 849 O O . ASP A 1 105 ? -13.828 -9.822 6.516 1.00 97.88 105 ASP A O 1
ATOM 853 N N . GLN A 1 106 ? -11.696 -10.252 5.996 1.00 98.50 106 GLN A N 1
ATOM 854 C CA . GLN A 1 106 ? -11.200 -8.918 6.336 1.00 98.50 106 GLN A CA 1
ATOM 855 C C . GLN A 1 106 ? -11.156 -8.042 5.089 1.00 98.50 106 GLN A C 1
ATOM 857 O O . GLN A 1 106 ? -10.599 -8.432 4.064 1.00 98.50 106 GLN A O 1
ATOM 862 N N . ALA A 1 107 ? -11.683 -6.822 5.196 1.00 98.50 107 ALA A N 1
ATOM 863 C CA . ALA A 1 107 ? -11.643 -5.854 4.111 1.00 98.50 107 ALA A CA 1
ATOM 864 C C . ALA A 1 107 ? -10.195 -5.400 3.859 1.00 98.50 107 ALA A C 1
ATOM 866 O O . ALA A 1 107 ? -9.608 -4.643 4.630 1.00 98.50 107 ALA A O 1
ATOM 867 N N . ALA A 1 108 ? -9.613 -5.846 2.754 1.00 98.62 108 ALA A N 1
ATOM 868 C CA . ALA A 1 108 ? -8.285 -5.449 2.312 1.00 98.62 108 ALA A CA 1
ATOM 869 C C . ALA A 1 108 ? -8.182 -5.235 0.798 1.00 98.62 108 ALA A C 1
ATOM 871 O O . ALA A 1 108 ? -8.901 -5.864 0.018 1.00 98.62 108 ALA A O 1
ATOM 872 N N . ILE A 1 109 ? -7.245 -4.378 0.392 1.00 98.44 109 ILE A N 1
ATOM 873 C CA . ILE A 1 109 ? -6.914 -4.101 -1.009 1.00 98.44 109 ILE A CA 1
ATOM 874 C C . ILE A 1 109 ? -5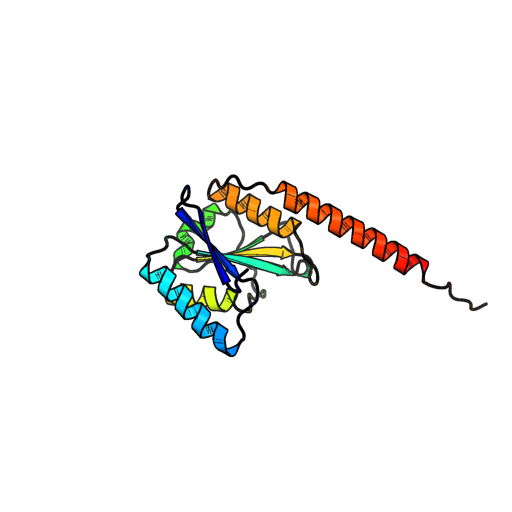.401 -4.074 -1.218 1.00 98.44 109 ILE A C 1
ATOM 876 O O . ILE A 1 109 ? -4.661 -3.424 -0.480 1.00 98.44 109 ILE A O 1
ATOM 880 N N . GLY A 1 110 ? -4.938 -4.772 -2.250 1.00 98.00 110 GLY A N 1
ATOM 881 C CA . GLY A 1 110 ? -3.609 -4.592 -2.817 1.00 98.00 110 GLY A CA 1
ATOM 882 C C . GLY A 1 110 ? -3.634 -3.457 -3.830 1.00 98.00 110 GLY A C 1
ATOM 883 O O . GLY A 1 110 ? -4.352 -3.564 -4.819 1.00 98.00 110 GLY A O 1
ATOM 884 N N . LEU A 1 111 ? -2.866 -2.394 -3.611 1.00 97.44 111 LEU A N 1
ATOM 885 C CA . LEU A 1 111 ? -2.673 -1.316 -4.584 1.00 97.44 111 LEU A CA 1
ATOM 886 C C . LEU A 1 111 ? -1.285 -1.458 -5.184 1.00 97.44 111 LEU A C 1
ATOM 888 O O . LEU A 1 111 ? -0.296 -1.509 -4.452 1.00 97.44 111 LEU A O 1
ATOM 892 N N . LEU A 1 112 ? -1.220 -1.561 -6.507 1.00 95.88 112 LEU A N 1
ATOM 893 C CA . LEU A 1 112 ? -0.002 -1.921 -7.215 1.00 95.88 112 LEU A CA 1
ATOM 894 C C . LEU A 1 112 ? 0.272 -0.903 -8.316 1.00 95.88 112 LEU A C 1
ATOM 896 O O . LEU A 1 112 ? -0.423 -0.888 -9.330 1.00 95.88 112 LEU A O 1
ATOM 900 N N . THR A 1 113 ? 1.271 -0.047 -8.128 1.00 95.50 113 THR A N 1
ATOM 901 C CA . THR A 1 113 ? 1.681 0.912 -9.161 1.00 95.50 113 THR A CA 1
ATOM 902 C C . THR A 1 113 ? 2.709 0.305 -10.098 1.00 95.50 113 THR A C 1
ATOM 904 O O . THR A 1 113 ? 3.583 -0.455 -9.677 1.00 95.50 113 THR A O 1
ATOM 907 N N . TYR A 1 114 ? 2.645 0.656 -11.379 1.00 93.19 114 TYR A N 1
ATOM 908 C CA . TYR A 1 114 ? 3.705 0.279 -12.307 1.00 93.19 114 TYR A CA 1
ATOM 909 C C . TYR A 1 114 ? 5.007 1.001 -11.941 1.00 93.19 114 TYR A C 1
ATOM 911 O O . TYR A 1 114 ? 5.023 2.205 -11.672 1.00 93.19 114 TYR A O 1
ATOM 919 N N . ALA A 1 115 ? 6.103 0.250 -11.894 1.00 90.69 115 ALA A N 1
ATOM 920 C CA . ALA A 1 115 ? 7.417 0.736 -11.504 1.00 90.69 115 ALA A CA 1
ATOM 921 C C . ALA A 1 115 ? 8.507 0.115 -12.380 1.00 90.69 115 ALA A C 1
ATOM 923 O O . ALA A 1 115 ? 8.409 -1.022 -12.857 1.00 90.69 115 ALA A O 1
ATOM 924 N N . THR A 1 116 ? 9.590 0.863 -12.578 1.00 86.88 116 THR A N 1
ATOM 925 C CA . THR A 1 116 ? 10.742 0.358 -13.329 1.00 86.88 116 THR A CA 1
ATOM 926 C C . THR A 1 116 ? 11.454 -0.740 -12.537 1.00 86.88 116 THR A C 1
ATOM 928 O O . THR A 1 116 ? 11.984 -0.495 -11.453 1.00 86.88 116 THR A O 1
ATOM 931 N N . ARG A 1 117 ? 11.550 -1.950 -13.094 1.00 83.44 117 ARG A N 1
ATOM 932 C CA . ARG A 1 117 ? 12.231 -3.061 -12.421 1.00 83.44 117 ARG A CA 1
ATOM 933 C C . ARG A 1 117 ? 13.725 -2.793 -12.213 1.00 83.44 117 ARG A C 1
ATOM 935 O O . ARG A 1 117 ? 14.418 -2.276 -13.085 1.00 83.44 117 ARG A O 1
ATOM 942 N N . GLY A 1 118 ? 14.237 -3.234 -11.063 1.00 80.62 118 GLY A N 1
ATOM 943 C CA . GLY A 1 118 ? 15.672 -3.245 -10.760 1.00 80.62 118 GLY A CA 1
ATOM 944 C C . GLY A 1 118 ? 16.227 -1.935 -10.196 1.00 80.62 118 GLY A C 1
ATOM 945 O O . GLY A 1 118 ? 17.435 -1.842 -9.986 1.00 80.62 118 GLY A O 1
ATOM 946 N N . ARG A 1 119 ? 15.371 -0.946 -9.918 1.00 83.12 119 ARG A N 1
ATOM 947 C CA . ARG A 1 119 ? 15.744 0.303 -9.245 1.00 83.12 119 ARG A CA 1
ATOM 948 C C . ARG A 1 119 ? 14.586 0.842 -8.394 1.00 83.12 119 ARG A C 1
ATOM 950 O O . ARG A 1 119 ? 13.440 0.497 -8.672 1.00 83.12 119 ARG A O 1
ATOM 957 N N . PRO A 1 120 ? 14.859 1.682 -7.382 1.00 86.19 120 PRO A N 1
ATOM 958 C CA . PRO A 1 120 ? 13.818 2.460 -6.720 1.00 86.19 120 PRO A CA 1
ATOM 959 C C . PRO A 1 120 ? 13.085 3.368 -7.716 1.00 86.19 120 PRO A C 1
ATOM 961 O O . PRO A 1 120 ? 13.722 3.966 -8.584 1.00 86.19 120 PRO A O 1
ATOM 964 N N . ASP A 1 121 ? 11.768 3.495 -7.556 1.00 92.25 121 ASP A N 1
ATOM 965 C CA . ASP A 1 121 ? 10.909 4.344 -8.390 1.00 92.25 121 ASP A CA 1
ATOM 966 C C . ASP A 1 121 ? 10.076 5.294 -7.501 1.00 92.25 121 ASP A C 1
ATOM 968 O O . ASP A 1 121 ? 8.916 5.006 -7.188 1.00 92.25 121 ASP A O 1
ATOM 972 N N . PRO A 1 122 ? 10.667 6.410 -7.019 1.00 94.38 122 PRO A N 1
ATOM 973 C CA . PRO A 1 122 ? 9.972 7.352 -6.139 1.00 94.38 122 PRO A CA 1
ATOM 974 C C . PRO A 1 122 ? 8.742 7.992 -6.786 1.00 94.38 122 PRO A C 1
ATOM 976 O O . PRO A 1 122 ? 7.791 8.328 -6.086 1.00 94.38 122 PRO A O 1
ATOM 979 N N . ARG A 1 123 ? 8.720 8.123 -8.119 1.00 94.12 123 ARG A N 1
ATOM 980 C CA . ARG A 1 123 ? 7.561 8.644 -8.851 1.00 94.12 123 ARG A CA 1
ATOM 981 C C . ARG A 1 123 ? 6.359 7.714 -8.726 1.00 94.12 123 ARG A C 1
ATOM 983 O O . ARG A 1 123 ? 5.269 8.188 -8.436 1.00 94.12 123 ARG A O 1
ATOM 990 N N . SER A 1 124 ? 6.569 6.408 -8.875 1.00 94.38 124 SER A N 1
ATOM 991 C CA . SER A 1 124 ? 5.527 5.399 -8.652 1.00 94.38 124 SER A CA 1
ATOM 992 C C . SER A 1 124 ? 4.958 5.471 -7.223 1.00 94.38 124 SER A C 1
ATOM 994 O O . SER A 1 124 ? 3.743 5.461 -7.022 1.00 94.38 124 SER A O 1
ATOM 996 N N . ALA A 1 125 ? 5.830 5.652 -6.223 1.00 95.44 125 ALA A N 1
ATOM 997 C CA . ALA A 1 125 ? 5.410 5.858 -4.835 1.00 95.44 125 ALA A CA 1
ATOM 998 C C . ALA A 1 125 ? 4.640 7.178 -4.632 1.00 95.44 125 ALA A C 1
ATOM 1000 O O . ALA A 1 125 ? 3.677 7.206 -3.867 1.00 95.44 125 ALA A O 1
ATOM 1001 N N . ALA A 1 126 ? 5.027 8.254 -5.329 1.00 96.38 126 ALA A N 1
ATOM 1002 C CA . ALA A 1 126 ? 4.313 9.529 -5.299 1.00 96.38 126 ALA A CA 1
ATOM 1003 C C . ALA A 1 126 ? 2.886 9.374 -5.842 1.00 96.38 126 ALA A C 1
ATOM 1005 O O . ALA A 1 126 ? 1.949 9.763 -5.154 1.00 96.38 126 ALA A O 1
ATOM 1006 N N . THR A 1 127 ? 2.707 8.714 -6.991 1.00 95.94 127 THR A N 1
ATOM 1007 C CA . THR A 1 127 ? 1.380 8.424 -7.568 1.00 95.94 127 THR A CA 1
ATOM 1008 C C . THR A 1 127 ? 0.490 7.643 -6.596 1.00 95.94 127 THR A C 1
ATOM 1010 O O . THR A 1 127 ? -0.693 7.945 -6.439 1.00 95.94 127 THR A O 1
ATOM 1013 N N . MET A 1 128 ? 1.055 6.661 -5.889 1.00 96.62 128 MET A N 1
ATOM 1014 C CA . MET A 1 128 ? 0.322 5.925 -4.857 1.00 96.62 128 MET A CA 1
ATOM 1015 C C . MET A 1 128 ? -0.077 6.813 -3.674 1.00 96.62 128 MET A C 1
ATOM 1017 O O . MET A 1 128 ? -1.216 6.743 -3.210 1.00 96.62 128 MET A O 1
ATOM 1021 N N . LEU A 1 129 ? 0.837 7.658 -3.194 1.00 96.56 129 LEU A N 1
ATOM 1022 C CA . LEU A 1 129 ? 0.571 8.563 -2.081 1.00 96.56 129 LEU A CA 1
ATOM 1023 C C . LEU A 1 129 ? -0.463 9.635 -2.449 1.00 96.56 129 LEU A C 1
ATOM 1025 O O . LEU A 1 129 ? -1.339 9.916 -1.640 1.00 96.56 129 LEU A O 1
ATOM 1029 N N . GLU A 1 130 ? -0.426 10.175 -3.669 1.00 96.69 130 GLU A N 1
ATOM 1030 C CA . GLU A 1 130 ? -1.452 11.092 -4.186 1.00 96.69 130 GLU A CA 1
ATOM 1031 C C . GLU A 1 130 ? -2.839 10.446 -4.161 1.00 96.69 130 GLU A C 1
ATOM 1033 O O . GLU A 1 130 ? -3.799 11.061 -3.699 1.00 96.69 130 GLU A O 1
ATOM 1038 N N . LYS A 1 131 ? -2.941 9.176 -4.567 1.00 97.00 131 LYS A N 1
ATOM 1039 C CA . LYS A 1 131 ? -4.209 8.443 -4.527 1.00 97.00 131 LYS A CA 1
ATOM 1040 C C . LYS A 1 131 ? -4.693 8.191 -3.092 1.00 97.00 131 LYS A C 1
ATOM 1042 O O . LYS A 1 131 ? -5.878 8.339 -2.806 1.00 97.00 131 LYS A O 1
ATOM 1047 N N . ILE A 1 132 ? -3.794 7.856 -2.165 1.00 96.62 132 ILE A N 1
ATOM 1048 C CA . ILE A 1 132 ? -4.134 7.716 -0.736 1.00 96.62 132 ILE A CA 1
ATOM 1049 C C . ILE A 1 132 ? -4.584 9.063 -0.150 1.00 96.62 132 ILE A C 1
ATOM 1051 O O . ILE A 1 132 ? -5.554 9.109 0.611 1.00 96.62 132 ILE A O 1
ATOM 1055 N N . ASN A 1 133 ? -3.910 10.155 -0.518 1.00 96.00 133 ASN A N 1
ATOM 1056 C CA . ASN A 1 133 ? -4.282 11.510 -0.124 1.00 96.00 133 ASN A CA 1
ATOM 1057 C C . ASN A 1 133 ? -5.689 11.864 -0.626 1.00 96.00 133 ASN A C 1
ATOM 1059 O O . ASN A 1 133 ? -6.482 12.396 0.144 1.00 96.00 133 ASN A O 1
ATOM 1063 N N . GLU A 1 134 ? -6.016 11.529 -1.876 1.00 96.06 134 GLU A N 1
ATOM 1064 C CA . GLU A 1 134 ? -7.342 11.739 -2.471 1.00 96.06 134 GLU A CA 1
ATOM 1065 C C . GLU A 1 134 ? -8.439 10.974 -1.715 1.00 96.06 134 GLU A C 1
ATOM 1067 O O . GLU A 1 134 ? -9.438 11.570 -1.316 1.00 96.06 134 GLU A O 1
ATOM 1072 N N . VAL A 1 135 ? -8.234 9.675 -1.466 1.00 96.75 135 VAL A N 1
ATOM 1073 C CA . VAL A 1 135 ? -9.251 8.799 -0.855 1.00 96.75 135 VAL A CA 1
ATOM 1074 C C . VAL A 1 135 ? -9.456 9.098 0.632 1.00 96.75 135 VAL A C 1
ATOM 1076 O O . VAL A 1 135 ? -10.589 9.185 1.101 1.00 96.75 135 VAL A O 1
ATOM 1079 N N . TYR A 1 136 ? -8.374 9.286 1.392 1.00 95.88 136 TYR A N 1
ATOM 1080 C CA . TYR A 1 136 ? -8.447 9.424 2.854 1.00 95.88 136 TYR A CA 1
ATOM 1081 C C . TYR A 1 136 ? -8.289 10.864 3.355 1.00 95.88 136 TYR A C 1
ATOM 1083 O O . TYR A 1 136 ? -8.401 11.132 4.562 1.00 95.88 136 TYR A O 1
ATOM 1091 N N . GLY A 1 137 ? -8.011 11.817 2.463 1.00 95.00 137 GLY A N 1
ATOM 1092 C CA . GLY A 1 137 ? -7.690 13.193 2.837 1.00 95.00 137 GLY A CA 1
ATOM 1093 C C . GLY A 1 137 ? -6.463 13.254 3.746 1.00 95.00 137 GLY A C 1
ATOM 1094 O O . GLY A 1 137 ? -6.487 13.962 4.755 1.00 95.00 137 GLY A O 1
ATOM 1095 N N . VAL A 1 138 ? -5.459 12.418 3.470 1.00 89.19 138 VAL A N 1
ATOM 1096 C CA . VAL A 1 138 ? -4.132 12.529 4.084 1.00 89.19 138 VAL A CA 1
ATOM 1097 C C . VAL A 1 138 ? -3.428 13.671 3.349 1.00 89.19 138 VAL A C 1
ATOM 1099 O O . VAL A 1 138 ? -3.420 13.708 2.130 1.00 89.19 138 VAL A O 1
ATOM 1102 N N . GLU A 1 139 ? -2.902 14.669 4.052 1.00 89.12 139 GLU A N 1
ATOM 1103 C CA . GLU A 1 139 ? -2.232 15.823 3.423 1.00 89.12 139 GLU A CA 1
ATOM 1104 C C . GLU A 1 139 ? -0.713 15.587 3.346 1.00 89.12 139 GLU A C 1
ATOM 1106 O O . GLU A 1 139 ? 0.093 16.431 3.741 1.00 89.12 139 GLU A O 1
ATOM 1111 N N . ALA A 1 140 ? -0.295 14.391 2.916 1.00 91.81 140 ALA A N 1
ATOM 1112 C CA . ALA A 1 140 ? 1.121 14.044 2.864 1.00 91.81 140 ALA A CA 1
ATOM 1113 C C . ALA A 1 140 ? 1.805 14.704 1.658 1.00 91.81 140 ALA A C 1
ATOM 1115 O O . ALA A 1 140 ? 1.333 14.599 0.527 1.00 91.81 140 ALA A O 1
ATOM 1116 N N . ASN A 1 141 ? 2.942 15.361 1.893 1.00 94.12 141 ASN A N 1
ATOM 1117 C CA . ASN A 1 141 ? 3.706 16.019 0.836 1.00 94.12 141 ASN A CA 1
ATOM 1118 C C . ASN A 1 141 ? 4.451 14.994 -0.038 1.00 94.12 141 ASN A C 1
ATOM 1120 O O . ASN A 1 141 ? 5.251 14.210 0.470 1.00 94.12 141 ASN A O 1
ATOM 1124 N N . VAL A 1 142 ? 4.225 15.054 -1.352 1.00 95.69 142 VAL A N 1
ATOM 1125 C CA . VAL A 1 142 ? 4.853 14.184 -2.361 1.00 95.69 142 VAL A CA 1
ATOM 1126 C C . VAL A 1 142 ? 6.083 14.810 -3.025 1.00 95.69 142 VAL A C 1
ATOM 1128 O O . VAL A 1 142 ? 6.813 14.114 -3.726 1.00 95.69 142 VAL A O 1
ATOM 1131 N N . GLU A 1 143 ? 6.358 16.100 -2.798 1.00 96.38 143 GLU A N 1
ATOM 1132 C CA . GLU A 1 143 ? 7.410 16.838 -3.513 1.00 96.38 143 GLU A CA 1
ATOM 1133 C C . GLU A 1 143 ? 8.789 16.203 -3.327 1.00 96.38 143 GLU A C 1
ATOM 1135 O O . GLU A 1 143 ? 9.539 16.080 -4.291 1.00 96.38 143 GLU A O 1
ATOM 1140 N N . GLN A 1 144 ? 9.094 15.708 -2.122 1.00 94.50 144 GLN A N 1
ATOM 1141 C CA . GLN A 1 144 ? 10.367 15.036 -1.862 1.00 94.50 144 GLN A CA 1
ATOM 1142 C C . GLN A 1 144 ? 10.544 13.787 -2.747 1.00 94.50 144 GLN A C 1
ATOM 1144 O O . GLN A 1 144 ? 11.620 13.570 -3.297 1.00 94.50 144 GLN A O 1
ATOM 1149 N N . LEU A 1 145 ? 9.486 12.991 -2.943 1.00 95.75 145 LEU A N 1
ATOM 1150 C CA . LEU A 1 145 ? 9.532 11.815 -3.820 1.00 95.75 145 LEU A CA 1
ATOM 1151 C C . LEU A 1 145 ? 9.754 12.227 -5.283 1.00 95.75 145 LEU A C 1
ATOM 1153 O O . LEU A 1 145 ? 10.523 11.594 -6.008 1.00 95.75 145 LEU A O 1
ATOM 1157 N N . LEU A 1 146 ? 9.118 13.316 -5.720 1.00 95.12 146 LEU A N 1
ATOM 1158 C CA . LEU A 1 146 ? 9.288 13.843 -7.074 1.00 95.12 146 LEU A CA 1
ATOM 1159 C C . LEU A 1 146 ? 10.703 14.402 -7.297 1.00 95.12 146 LEU A C 1
ATOM 1161 O O . LEU A 1 146 ? 11.289 14.177 -8.358 1.00 95.12 146 LEU A O 1
ATOM 1165 N N . 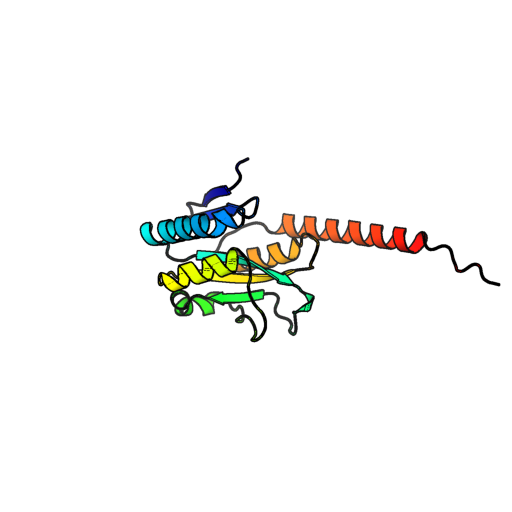GLU A 1 147 ? 11.272 15.093 -6.310 1.00 95.38 147 GLU A N 1
ATOM 1166 C CA . GLU A 1 147 ? 12.664 15.557 -6.322 1.00 95.38 147 GLU A CA 1
ATOM 1167 C C . GLU A 1 147 ? 13.651 14.390 -6.413 1.00 95.38 147 GLU A C 1
ATOM 1169 O O . GLU A 1 147 ? 14.520 14.391 -7.290 1.00 95.38 147 GLU A O 1
ATOM 1174 N N . GLU A 1 148 ? 13.480 13.367 -5.574 1.00 92.88 148 GLU A N 1
ATOM 1175 C CA . GLU A 1 148 ? 14.311 12.159 -5.587 1.00 92.88 148 GLU A CA 1
ATOM 1176 C C . GLU A 1 148 ? 14.228 11.430 -6.936 1.00 92.88 148 GLU A C 1
ATOM 1178 O O . GLU A 1 148 ? 15.254 11.017 -7.484 1.00 92.88 148 GLU A O 1
ATOM 1183 N N . SER A 1 149 ? 13.034 11.338 -7.535 1.00 92.88 149 SER A N 1
ATOM 1184 C CA . SER A 1 149 ? 12.867 10.760 -8.874 1.00 92.88 149 SER A CA 1
ATOM 1185 C C . SER A 1 149 ? 13.652 11.532 -9.940 1.00 92.88 149 SER A C 1
ATOM 1187 O O . SER A 1 149 ? 14.318 10.919 -10.779 1.00 92.88 149 SER A O 1
ATOM 1189 N N . ARG A 1 150 ? 13.606 12.873 -9.913 1.00 93.38 150 ARG A N 1
ATOM 1190 C CA . ARG A 1 150 ? 14.351 13.722 -10.862 1.00 93.38 150 ARG A CA 1
ATOM 1191 C C . ARG A 1 150 ? 15.860 13.512 -10.738 1.00 93.38 150 ARG A C 1
ATOM 1193 O O . ARG A 1 150 ? 16.559 13.498 -11.754 1.00 93.38 150 ARG A O 1
ATOM 1200 N N . GLU A 1 151 ? 16.358 13.319 -9.519 1.00 92.62 151 GLU A N 1
ATOM 1201 C CA . GLU A 1 151 ? 17.780 13.062 -9.280 1.00 92.62 151 GLU A CA 1
ATOM 1202 C C . GLU A 1 151 ? 18.208 11.673 -9.774 1.00 92.62 151 GLU A C 1
ATOM 1204 O O . GLU A 1 151 ? 19.216 11.557 -10.475 1.00 92.62 151 GLU A O 1
ATOM 1209 N N . ILE A 1 152 ? 17.414 10.627 -9.514 1.00 90.19 152 ILE A N 1
ATOM 1210 C CA . ILE A 1 152 ? 17.683 9.272 -10.031 1.00 90.19 152 ILE A CA 1
ATOM 1211 C C . ILE A 1 152 ? 17.751 9.281 -11.566 1.00 90.19 152 ILE A C 1
ATOM 1213 O O . ILE A 1 152 ? 18.696 8.747 -12.154 1.00 90.19 152 ILE A O 1
ATOM 1217 N N . GLU A 1 153 ? 16.804 9.945 -12.234 1.00 88.50 153 GLU A N 1
ATOM 1218 C CA . GLU A 1 153 ? 16.814 10.077 -13.696 1.00 88.50 153 GLU A CA 1
ATOM 1219 C C . GLU A 1 153 ? 18.045 10.830 -14.218 1.00 88.50 153 GLU A C 1
ATOM 1221 O O . GLU A 1 153 ? 18.600 10.482 -15.269 1.00 88.50 153 GLU A O 1
ATOM 1226 N N . ARG A 1 154 ? 18.487 11.869 -13.501 1.00 90.50 154 ARG A N 1
ATOM 1227 C CA . ARG A 1 154 ? 19.684 12.641 -13.852 1.00 90.50 154 ARG A CA 1
ATOM 1228 C C . ARG A 1 154 ? 20.940 11.775 -13.764 1.00 90.50 154 ARG A C 1
ATOM 1230 O O . ARG A 1 154 ? 21.736 11.770 -14.709 1.00 90.50 154 ARG A O 1
ATOM 1237 N N . LEU A 1 155 ? 21.103 11.032 -12.669 1.00 90.12 155 LEU A N 1
ATOM 1238 C CA . LEU A 1 155 ? 22.230 10.120 -12.454 1.00 90.12 155 LEU A CA 1
ATOM 1239 C C . LEU A 1 155 ? 22.292 9.037 -13.537 1.00 90.12 155 LEU A C 1
ATOM 1241 O O . LEU A 1 155 ? 23.366 8.749 -14.069 1.00 90.12 155 LEU A O 1
ATOM 1245 N N . GLU A 1 156 ? 21.148 8.488 -13.942 1.00 86.81 156 GLU A N 1
ATOM 1246 C CA . GLU A 1 156 ? 21.099 7.493 -15.015 1.00 86.81 156 GLU A CA 1
ATOM 1247 C C . GLU A 1 156 ? 21.471 8.046 -16.386 1.00 86.81 156 GLU A C 1
ATOM 1249 O O . GLU A 1 156 ? 22.193 7.386 -17.138 1.00 86.81 156 GLU A O 1
ATOM 1254 N N . LYS A 1 157 ? 20.999 9.250 -16.727 1.00 88.38 157 LYS A N 1
ATOM 1255 C CA . LYS A 1 157 ? 21.379 9.914 -17.983 1.00 88.38 157 LYS A CA 1
ATOM 1256 C C . LYS A 1 157 ? 22.891 10.127 -18.041 1.00 88.38 157 LYS A C 1
ATOM 1258 O O . LYS A 1 157 ? 23.503 9.841 -19.071 1.00 88.38 157 LYS A O 1
ATOM 1263 N N . MET A 1 158 ? 23.500 10.545 -16.928 1.00 90.50 158 MET A N 1
ATOM 1264 C CA . MET A 1 158 ? 24.956 10.673 -16.826 1.00 90.50 158 MET A CA 1
ATOM 1265 C C . MET A 1 158 ? 25.656 9.318 -16.988 1.00 90.50 158 MET A C 1
ATOM 1267 O O . MET A 1 158 ? 26.568 9.210 -17.808 1.00 90.50 158 MET A O 1
ATOM 1271 N N . ARG A 1 159 ? 25.193 8.262 -16.304 1.00 87.75 159 ARG A N 1
ATOM 1272 C 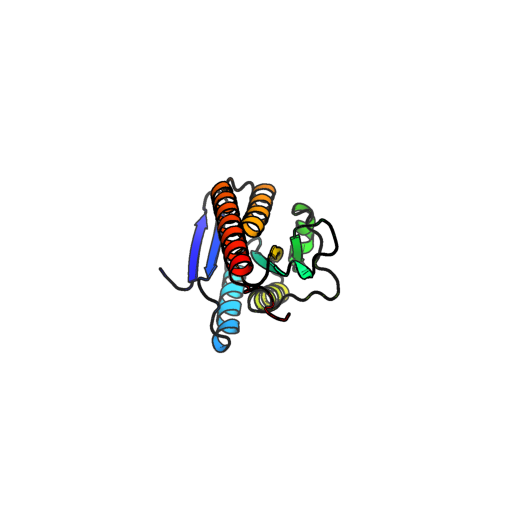CA . ARG A 1 159 ? 25.780 6.914 -16.422 1.00 87.75 159 ARG A CA 1
ATOM 1273 C C . ARG A 1 159 ? 25.763 6.397 -17.864 1.00 87.75 159 ARG A C 1
ATOM 1275 O O . ARG A 1 159 ? 26.797 5.977 -18.374 1.00 87.75 159 ARG A O 1
ATOM 1282 N N . LYS A 1 160 ? 24.618 6.514 -18.547 1.00 87.38 160 LYS A N 1
ATOM 1283 C CA . LYS A 1 160 ? 24.460 6.110 -19.955 1.00 87.38 160 LYS A CA 1
ATOM 1284 C C . LYS A 1 160 ? 25.387 6.894 -20.891 1.00 87.38 160 LYS A C 1
ATOM 1286 O O . LYS A 1 160 ? 25.939 6.312 -21.820 1.00 87.38 160 LYS A O 1
ATOM 1291 N N . SER A 1 161 ? 25.586 8.193 -20.644 1.00 86.50 161 SER A N 1
ATOM 1292 C CA . SER A 1 161 ? 26.495 9.016 -21.456 1.00 86.50 161 SER A CA 1
ATOM 1293 C C . SER A 1 161 ? 27.962 8.576 -21.340 1.00 86.50 161 SER A C 1
ATOM 1295 O O . SER A 1 161 ? 28.652 8.493 -22.358 1.00 86.50 161 SER A O 1
ATOM 1297 N N . ILE A 1 162 ? 28.413 8.198 -20.139 1.00 85.38 162 ILE A N 1
ATOM 1298 C CA . ILE A 1 162 ? 29.773 7.694 -19.893 1.00 85.38 162 ILE A CA 1
ATOM 1299 C C . ILE A 1 162 ? 29.959 6.331 -20.574 1.00 85.38 162 ILE A C 1
ATOM 1301 O O . ILE A 1 162 ? 30.863 6.175 -21.388 1.00 85.38 162 ILE A O 1
ATOM 1305 N N . GLU A 1 163 ? 29.035 5.389 -20.354 1.00 80.19 163 GLU A N 1
ATOM 1306 C CA . GLU A 1 163 ? 29.050 4.058 -20.988 1.00 80.19 163 GLU A CA 1
ATOM 1307 C C . GLU A 1 163 ? 29.043 4.125 -22.530 1.00 80.19 163 GLU A C 1
ATOM 1309 O O . GLU A 1 163 ? 29.631 3.276 -23.199 1.00 80.19 163 GLU A O 1
ATOM 1314 N N . SER A 1 164 ? 28.381 5.131 -23.116 1.00 74.50 164 SER A N 1
ATOM 1315 C CA . SER A 1 164 ? 28.376 5.343 -24.571 1.00 74.50 164 SER A CA 1
ATOM 1316 C C . SER A 1 164 ? 29.667 5.964 -25.112 1.00 74.50 164 SER A C 1
ATOM 1318 O O . SER A 1 164 ? 30.005 5.734 -26.272 1.00 74.50 164 SER A O 1
ATOM 1320 N N . SER A 1 165 ? 30.389 6.718 -24.278 1.00 66.62 165 SER A N 1
ATOM 1321 C CA . SER A 1 165 ? 31.653 7.376 -24.636 1.00 66.62 165 SER A CA 1
ATOM 1322 C C . SER A 1 165 ? 32.845 6.412 -24.561 1.00 66.62 165 SER A C 1
ATOM 1324 O O . SER A 1 165 ? 33.826 6.602 -25.272 1.00 66.62 165 SER A O 1
ATOM 1326 N N . ASP A 1 166 ? 32.729 5.354 -23.752 1.00 59.47 166 ASP A N 1
ATOM 1327 C CA . ASP A 1 166 ? 33.754 4.323 -23.537 1.00 59.47 166 ASP A CA 1
ATOM 1328 C C . ASP A 1 166 ? 33.695 3.141 -24.525 1.00 59.47 166 ASP A C 1
ATOM 1330 O O . ASP A 1 166 ? 34.444 2.178 -24.367 1.00 59.47 166 ASP A O 1
ATOM 1334 N N . ARG A 1 167 ? 32.847 3.17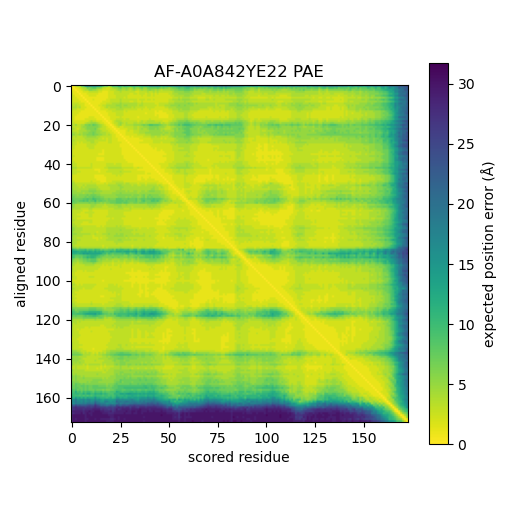3 -25.567 1.00 55.00 167 ARG A N 1
ATOM 1335 C CA . ARG A 1 167 ? 32.939 2.198 -26.673 1.00 55.00 167 ARG A CA 1
ATOM 1336 C C . ARG A 1 167 ? 34.074 2.628 -27.611 1.00 55.00 167 ARG A C 1
ATOM 1338 O O . ARG A 1 167 ? 33.880 3.596 -28.350 1.00 55.00 167 ARG A O 1
ATOM 1345 N N . PRO A 1 168 ? 35.240 1.948 -27.637 1.00 49.81 168 PRO A N 1
ATOM 1346 C CA . PRO A 1 168 ? 36.256 2.237 -28.637 1.00 49.81 168 PRO A CA 1
ATOM 1347 C C . PRO A 1 168 ? 35.635 1.907 -29.990 1.00 49.81 168 PRO A C 1
ATOM 1349 O O . PRO A 1 168 ? 35.119 0.804 -30.173 1.00 49.81 168 PRO A O 1
ATOM 1352 N N . GLY A 1 169 ? 35.632 2.873 -30.907 1.00 52.22 169 GLY A N 1
ATOM 1353 C CA . GLY A 1 169 ? 35.183 2.640 -32.272 1.00 52.22 169 GLY A CA 1
ATOM 1354 C C . GLY A 1 169 ? 35.884 1.413 -32.844 1.00 52.22 169 GLY A C 1
ATOM 1355 O O . GLY A 1 169 ? 37.091 1.255 -32.654 1.00 52.22 169 GLY A O 1
ATOM 1356 N N . ASP A 1 170 ? 35.107 0.558 -33.507 1.00 49.66 170 ASP A N 1
ATOM 1357 C CA . ASP A 1 170 ? 35.594 -0.549 -34.319 1.00 49.66 170 ASP A CA 1
ATOM 1358 C C . ASP A 1 170 ? 36.790 -0.085 -35.157 1.00 49.66 170 ASP A C 1
ATOM 1360 O O . ASP A 1 170 ? 36.658 0.613 -36.163 1.00 49.66 170 ASP A O 1
ATOM 1364 N N . MET A 1 171 ? 37.986 -0.458 -34.707 1.00 51.53 171 MET A N 1
ATOM 1365 C CA . MET A 1 171 ? 39.222 -0.301 -35.452 1.00 51.53 171 MET A CA 1
ATOM 1366 C C . MET A 1 171 ? 39.368 -1.542 -36.331 1.00 51.53 171 MET A C 1
ATOM 1368 O O . MET A 1 171 ? 40.155 -2.436 -36.040 1.00 51.53 171 MET A O 1
ATOM 1372 N N . PHE A 1 172 ? 38.565 -1.608 -37.389 1.00 52.41 172 PHE A N 1
ATOM 1373 C CA . PHE A 1 172 ? 38.798 -2.503 -38.517 1.00 52.41 172 PHE A CA 1
ATOM 1374 C C . PHE A 1 172 ? 38.680 -1.684 -39.805 1.00 52.41 172 PHE A C 1
ATOM 1376 O O . PHE A 1 172 ? 37.587 -1.455 -40.322 1.00 52.41 172 PHE A O 1
ATOM 1383 N N . VAL A 1 173 ? 39.838 -1.213 -40.275 1.00 49.66 173 VAL A N 1
ATOM 1384 C CA . VAL A 1 173 ? 40.116 -0.910 -41.686 1.00 49.66 173 VAL A CA 1
ATOM 1385 C C . VAL A 1 173 ? 41.055 -1.995 -42.183 1.00 49.66 173 VAL A C 1
ATOM 1387 O O . VAL A 1 173 ? 42.016 -2.295 -41.436 1.00 49.66 173 VAL A O 1
#

Secondary structure (DSSP, 8-state):
--SEEEEEEGGGTEEEEEESSPPPHHHHHHHHHHHHHHHHHTT-S-EEEEEEEEGGG--SS-SEEEEE-GGGGGGGGGG--PBPPTT----SHHHHHHHHHHHTT--EEEEEEEE-TTS--HHHHHHHHHHHHHHH------HHHHHHHHHHHHHHHHHHHHHHHT-------

Foldseek 3Di:
DDQWDWDADPVLRDIDIDGPDAPDPVCLLVVLLVVLVVCVVVVPQEAEAEEADALVPDPDPAFKAKDWAPLQVVVVVLQVHHHDDPPDDDDDSSNVNRVSCNVVSGTYMYIYGHDHPPDDQLVSVLVVVVSVCSRRVDPDDSVVSVVVNVVVVVVVVVVVVVVVVPPDPPPDD

Radius of gyration: 19.59 Å; Cα contacts (8 Å, |Δi|>4): 192; chains: 1; bounding box: 58×37×59 Å

pLDDT: mean 91.21, std 10.07, range [49.66, 98.62]

Solvent-accessible surface area (backbone atoms only — not comparable to full-atom values): 10287 Å² total; per-residue (Å²): 137,69,64,67,40,79,47,78,43,70,97,77,72,42,75,45,78,49,65,77,57,79,66,56,79,91,46,38,60,62,54,40,53,54,51,48,48,51,42,60,77,65,62,58,83,62,44,81,43,84,53,70,36,56,45,90,74,63,87,68,92,70,63,48,30,29,50,65,23,79,61,22,54,92,60,47,74,73,68,78,54,51,67,62,56,93,92,69,80,80,67,64,73,65,38,55,40,50,51,53,27,41,78,64,66,35,27,27,35,35,43,28,26,43,28,61,78,96,53,91,45,37,49,37,53,29,57,52,49,53,51,49,20,68,67,70,67,47,89,76,84,46,60,67,32,48,52,50,32,55,50,54,54,51,53,49,54,52,50,53,52,53,62,62,68,69,57,76,73,85,88,77,131

Sequence (173 aa):
VLPFELYSYEPKKMIFLVPRFQPHQSEQWGFIDKLASWIAENAFEETLLLGGLDASFKEDDEDMRSVPTSAYMPKLEQWGVPLLEEGLFVAGPLALFLAELEMRDQAAIGLLTYATRGRPDPRSAATMLEKINEVYGVEANVEQLLEESREIERLEKMRKSIESSDRPGDMFV

Nearest PDB structures (foldseek):
  5y9n-assembly1_A  TM=8.311E-01  e=1.110E-09  Pyrococcus furiosus DSM 3638
  3wz2-assembly1_A  TM=7.899E-01  e=1.741E-08  Pyrococcus furiosus DSM 3638
  3wz2-assembly1_E  TM=7.929E-01  e=7.810E-08  Pyrococcus furiosus DSM 3638
  3gaa-assembly1_D-2  TM=7.244E-01  e=6.082E-08  Thermoplasma acidophilum
  3gaa-assembly1_A  TM=7.143E-01  e=7.810E-08  Thermoplasma acidophilum

Mean predicted aligned error: 5.72 Å